Protein AF-A0A3D2L7N0-F1 (afdb_monomer)

Mean predicted aligned error: 8.49 Å

Solvent-accessible surface area (backbone atoms only — not comparable to full-atom values): 4630 Å² total; per-residue (Å²): 134,84,80,76,73,86,60,81,51,66,65,62,52,53,56,47,54,53,51,53,53,50,50,55,49,49,54,53,47,62,75,69,30,80,93,34,67,68,51,49,54,49,51,53,54,52,48,53,50,51,53,51,52,50,51,52,49,51,54,48,44,69,76,52,63,79,75,79,78,64,91,84,62,82,132

Foldseek 3Di:
DPPPPLDPDPVLVVLVVVLVVLVVVLVVLVVVVPVPPVSVVVSVVSVVVSVVSVVVNVVVCVVDPRDDDPPPDDD

pLDDT: mean 83.03, std 13.51, range [41.22, 95.31]

Structure (mmCIF, N/CA/C/O backbone):
data_AF-A0A3D2L7N0-F1
#
_entry.id   AF-A0A3D2L7N0-F1
#
loop_
_atom_site.group_PDB
_atom_site.id
_atom_site.type_symbol
_atom_site.label_atom_id
_atom_site.label_alt_id
_atom_site.label_comp_id
_atom_site.label_asym_id
_atom_site.label_entity_id
_atom_site.label_seq_id
_atom_site.pdbx_PDB_ins_code
_atom_site.Cartn_x
_atom_site.Cartn_y
_atom_site.Cartn_z
_atom_site.occupancy
_atom_site.B_iso_or_equiv
_atom_site.auth_seq_id
_atom_site.auth_comp_id
_atom_site.auth_asym_id
_atom_site.auth_atom_id
_atom_site.pdbx_PDB_model_num
ATOM 1 N N . MET A 1 1 ? -27.990 5.756 24.932 1.00 42.25 1 MET A N 1
ATOM 2 C CA . MET A 1 1 ? -27.800 4.965 23.701 1.00 42.25 1 MET A CA 1
ATOM 3 C C . MET A 1 1 ? -26.394 5.269 23.193 1.00 42.25 1 MET A C 1
ATOM 5 O O . MET A 1 1 ? -26.193 6.303 22.575 1.00 42.25 1 MET A O 1
ATOM 9 N N . LYS A 1 2 ? -25.387 4.486 23.606 1.00 41.22 2 LYS A N 1
ATOM 10 C CA . LYS A 1 2 ? -24.018 4.660 23.104 1.00 41.22 2 LYS A CA 1
ATOM 11 C C . LYS A 1 2 ? -24.014 4.049 21.713 1.00 41.22 2 LYS A C 1
ATOM 13 O O . LYS A 1 2 ? -24.118 2.835 21.587 1.00 41.22 2 LYS A O 1
ATOM 18 N N . THR A 1 3 ? -24.023 4.882 20.682 1.00 42.84 3 THR A N 1
ATOM 19 C CA . THR A 1 3 ? -23.791 4.418 19.318 1.00 42.84 3 THR A CA 1
ATOM 20 C C . THR A 1 3 ? -22.332 3.992 19.255 1.00 42.84 3 THR A C 1
ATOM 22 O O . THR A 1 3 ? -21.459 4.794 18.930 1.00 42.84 3 THR A O 1
ATOM 25 N N . GLU A 1 4 ? -22.060 2.750 19.645 1.00 49.22 4 GLU A N 1
ATOM 26 C CA . GLU A 1 4 ? -20.814 2.060 19.339 1.00 49.22 4 GLU A CA 1
ATOM 27 C C . GLU A 1 4 ? -20.785 1.906 17.817 1.00 49.22 4 GLU A C 1
ATOM 29 O O . GLU A 1 4 ? -21.167 0.884 17.250 1.00 49.22 4 GLU A O 1
ATOM 34 N N . THR A 1 5 ? -20.418 2.980 17.115 1.00 53.53 5 THR A N 1
ATOM 35 C CA . THR A 1 5 ? -20.042 2.894 15.714 1.00 53.53 5 THR A CA 1
ATOM 36 C C . THR A 1 5 ? -18.780 2.056 15.686 1.00 53.53 5 THR A C 1
ATOM 38 O O . THR A 1 5 ? -17.674 2.577 15.815 1.00 53.53 5 THR A O 1
ATOM 41 N N . SER A 1 6 ? -18.983 0.748 15.559 1.00 57.31 6 SER A N 1
ATOM 42 C CA . SER A 1 6 ? -18.028 -0.281 15.176 1.00 57.31 6 SER A CA 1
ATOM 43 C C . SER A 1 6 ? -17.449 0.105 13.809 1.00 57.31 6 SER A C 1
ATOM 45 O O . SER A 1 6 ? -17.825 -0.401 12.751 1.00 57.31 6 SER A O 1
ATOM 47 N N . ARG A 1 7 ? -16.608 1.135 13.811 1.00 63.84 7 ARG A N 1
ATOM 48 C CA . ARG A 1 7 ? -16.065 1.766 12.621 1.00 63.84 7 ARG A CA 1
ATOM 49 C C . ARG A 1 7 ? -14.600 1.397 12.568 1.00 63.84 7 ARG A C 1
ATOM 51 O O . ARG A 1 7 ? -13.881 1.535 13.556 1.00 63.84 7 ARG A O 1
ATOM 58 N N . TYR A 1 8 ? -14.165 0.922 11.407 1.00 68.06 8 TYR A N 1
ATOM 59 C CA . TYR A 1 8 ? -12.749 0.703 11.154 1.00 68.06 8 TYR A CA 1
ATOM 60 C C . TYR A 1 8 ? -11.953 1.950 11.541 1.00 68.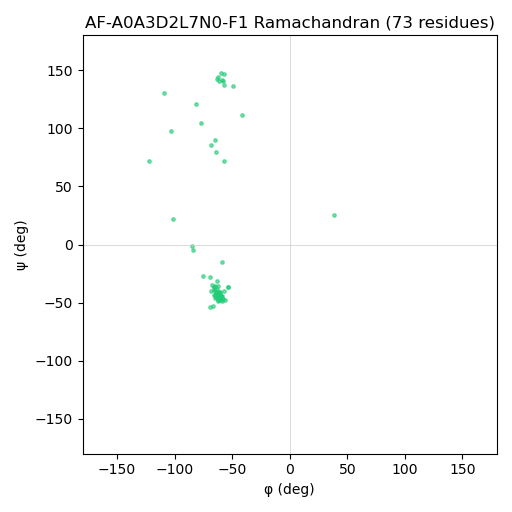06 8 TYR A C 1
ATOM 62 O O . TYR A 1 8 ? -12.358 3.075 11.233 1.00 68.06 8 TYR A O 1
ATOM 70 N N . THR A 1 9 ? -10.821 1.746 12.214 1.00 78.44 9 THR A N 1
ATOM 71 C CA . THR A 1 9 ? -9.955 2.861 12.588 1.00 78.44 9 THR A CA 1
ATOM 72 C C . THR A 1 9 ? -9.511 3.596 11.326 1.00 78.44 9 THR A C 1
ATOM 74 O O . THR A 1 9 ? -9.215 2.976 10.301 1.00 78.44 9 THR A O 1
ATOM 77 N N . ILE A 1 10 ? -9.441 4.928 11.391 1.00 82.56 10 ILE A N 1
ATOM 78 C CA . ILE A 1 10 ? -8.968 5.753 10.267 1.00 82.56 10 ILE A CA 1
ATOM 79 C C . ILE A 1 10 ? -7.586 5.265 9.803 1.00 82.56 10 ILE A C 1
ATOM 81 O O . ILE A 1 10 ? -7.336 5.176 8.607 1.00 82.56 10 ILE A O 1
ATOM 85 N N . VAL A 1 11 ? -6.737 4.828 10.741 1.00 82.12 11 VAL A N 1
ATOM 86 C CA . VAL A 1 11 ? -5.434 4.205 10.462 1.00 82.12 11 VAL A CA 1
ATOM 87 C C . VAL A 1 11 ? -5.566 2.977 9.554 1.00 82.12 11 VAL A C 1
ATOM 89 O O . VAL A 1 11 ? -4.856 2.877 8.556 1.00 82.12 11 VAL A O 1
ATOM 92 N N . ALA A 1 12 ? -6.494 2.059 9.844 1.00 82.94 12 ALA A N 1
ATOM 93 C CA . ALA A 1 12 ? -6.698 0.857 9.036 1.00 82.94 12 ALA A CA 1
ATOM 94 C C . ALA A 1 12 ? -7.185 1.174 7.611 1.00 82.94 12 ALA A C 1
ATOM 96 O O . ALA A 1 12 ? -6.789 0.487 6.659 1.00 82.94 12 ALA A O 1
ATOM 97 N N . ILE A 1 13 ? -8.022 2.208 7.471 1.00 87.00 13 ILE A N 1
ATOM 98 C CA . ILE A 1 13 ? -8.548 2.691 6.188 1.00 87.00 13 ILE A CA 1
ATOM 99 C C . ILE A 1 13 ? -7.419 3.327 5.374 1.00 87.00 13 ILE A C 1
ATOM 101 O O . ILE A 1 13 ? -7.161 2.895 4.252 1.00 87.00 13 ILE A O 1
ATOM 105 N N . THR A 1 14 ? -6.694 4.290 5.946 1.00 89.31 14 THR A N 1
ATOM 106 C CA . THR A 1 14 ? -5.581 4.972 5.273 1.00 89.31 14 THR A CA 1
ATOM 107 C C . THR A 1 14 ? -4.506 3.981 4.844 1.00 89.31 14 THR A C 1
ATOM 109 O O . THR A 1 14 ? -4.091 3.986 3.688 1.00 89.31 14 THR A O 1
ATOM 112 N N . LEU A 1 15 ? -4.109 3.063 5.731 1.00 88.31 15 LEU A N 1
ATOM 113 C CA . LEU A 1 15 ? -3.097 2.057 5.415 1.00 88.31 15 LEU A CA 1
ATOM 114 C C . LEU A 1 15 ? -3.553 1.123 4.283 1.00 88.31 15 LEU A C 1
ATOM 116 O O . LEU A 1 15 ? -2.733 0.677 3.489 1.00 88.31 15 LEU A O 1
ATOM 120 N N . HIS A 1 16 ? -4.858 0.853 4.163 1.00 87.81 16 HIS A N 1
ATOM 121 C CA . HIS A 1 16 ? -5.386 0.056 3.054 1.00 87.81 16 HIS A CA 1
ATOM 122 C C . HIS A 1 16 ? -5.227 0.773 1.718 1.00 87.81 16 HIS A C 1
ATOM 124 O O . HIS A 1 16 ? -4.663 0.212 0.782 1.00 87.81 16 HIS A O 1
ATOM 130 N N . TRP A 1 17 ? -5.713 2.013 1.654 1.00 93.06 17 TRP A N 1
ATOM 131 C CA . TRP A 1 17 ? -5.725 2.801 0.428 1.00 93.06 17 TRP A CA 1
ATOM 132 C C . TRP A 1 17 ? -4.318 3.142 -0.052 1.00 93.06 17 TRP A C 1
ATOM 134 O O . TRP A 1 17 ? -4.065 3.086 -1.251 1.00 93.06 17 TRP A O 1
ATOM 144 N N . VAL A 1 18 ? -3.384 3.400 0.869 1.00 92.88 18 VAL A N 1
ATOM 145 C CA . VAL A 1 18 ? -1.967 3.590 0.530 1.00 92.88 18 VAL A CA 1
ATOM 146 C C . VAL A 1 18 ? -1.393 2.338 -0.133 1.00 92.88 18 VAL A C 1
ATOM 148 O O . VAL A 1 18 ? -0.782 2.443 -1.193 1.00 92.88 18 VAL A O 1
ATOM 151 N N . MET A 1 19 ? -1.623 1.146 0.432 1.00 93.06 19 MET A N 1
ATOM 152 C CA . MET A 1 19 ? -1.146 -0.091 -0.197 1.00 93.06 19 MET A CA 1
ATOM 153 C C . MET A 1 19 ? -1.819 -0.359 -1.543 1.00 93.06 19 MET A C 1
ATOM 155 O O . MET A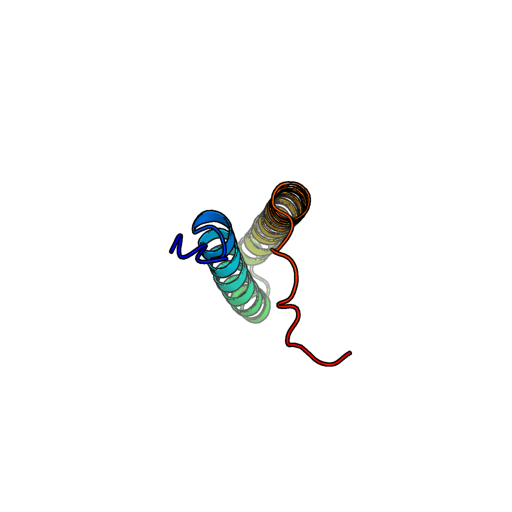 1 19 ? -1.142 -0.792 -2.468 1.00 93.06 19 MET A O 1
ATOM 159 N N . ALA A 1 20 ? -3.120 -0.083 -1.673 1.00 94.00 20 ALA A N 1
ATOM 160 C CA . ALA A 1 20 ? -3.839 -0.241 -2.935 1.00 94.00 20 ALA A CA 1
ATOM 161 C C . ALA A 1 20 ? -3.273 0.681 -4.030 1.00 94.00 20 ALA A C 1
ATOM 163 O O . ALA A 1 20 ? -2.995 0.221 -5.135 1.00 94.00 20 ALA A O 1
ATOM 164 N N . ALA A 1 21 ? -3.031 1.956 -3.713 1.00 94.75 21 ALA A N 1
ATOM 165 C CA . ALA A 1 21 ? -2.419 2.908 -4.636 1.00 94.75 21 ALA A CA 1
ATOM 166 C C . ALA A 1 21 ? -0.994 2.489 -5.033 1.00 94.75 21 ALA A C 1
ATOM 168 O O . ALA A 1 21 ? -0.649 2.516 -6.214 1.00 94.75 21 ALA A O 1
ATOM 169 N N . LEU A 1 22 ? -0.186 2.041 -4.064 1.00 92.62 22 LEU A N 1
ATOM 170 C CA . LEU A 1 22 ? 1.158 1.521 -4.322 1.00 92.62 22 LEU A CA 1
ATOM 171 C C . LEU A 1 22 ? 1.129 0.277 -5.211 1.00 92.62 22 LEU A C 1
ATOM 173 O O . LEU A 1 22 ? 1.937 0.190 -6.126 1.00 92.62 22 LEU A O 1
ATOM 177 N N . LEU A 1 23 ? 0.194 -0.653 -4.990 1.00 94.00 23 LEU A N 1
ATOM 178 C CA . LEU A 1 23 ? 0.006 -1.844 -5.825 1.00 94.00 23 LEU A CA 1
ATOM 179 C C . LEU A 1 23 ? -0.342 -1.484 -7.271 1.00 94.00 23 LEU A C 1
ATOM 181 O O . LEU A 1 23 ? 0.263 -2.025 -8.192 1.00 94.00 23 LEU A O 1
ATOM 185 N N . LEU A 1 24 ? -1.271 -0.546 -7.480 1.00 95.31 24 LEU A N 1
ATOM 186 C CA . LEU A 1 24 ? -1.624 -0.065 -8.819 1.00 95.31 24 LEU A CA 1
ATOM 187 C C . LEU A 1 24 ? -0.428 0.589 -9.520 1.00 95.31 24 LEU A C 1
ATOM 189 O O . LEU A 1 24 ? -0.169 0.307 -10.690 1.00 95.31 24 LEU A O 1
ATOM 193 N N . PHE A 1 25 ? 0.339 1.407 -8.795 1.00 93.19 25 PHE A N 1
ATOM 194 C CA . PHE A 1 25 ? 1.584 1.978 -9.307 1.00 93.19 25 PHE A CA 1
ATOM 195 C C . PHE A 1 25 ? 2.600 0.889 -9.678 1.00 93.19 25 PHE A C 1
ATOM 197 O O . PHE A 1 25 ? 3.240 0.973 -10.721 1.00 93.19 25 PHE A O 1
ATOM 204 N N . MET A 1 26 ? 2.713 -0.158 -8.860 1.00 93.25 26 MET A N 1
ATOM 205 C CA . MET A 1 26 ? 3.603 -1.301 -9.076 1.00 93.25 26 MET A CA 1
ATOM 206 C C . MET A 1 26 ? 3.250 -2.084 -10.348 1.00 93.25 26 MET A C 1
ATOM 208 O O . MET A 1 26 ? 4.143 -2.429 -11.120 1.00 93.25 26 MET A O 1
ATOM 212 N N . ILE A 1 27 ? 1.953 -2.305 -10.598 1.00 93.25 27 ILE A N 1
ATOM 213 C CA . ILE A 1 27 ? 1.447 -2.939 -11.826 1.00 93.25 27 ILE A CA 1
ATOM 214 C C . ILE A 1 27 ? 1.800 -2.086 -13.045 1.00 93.25 27 ILE A C 1
ATOM 216 O O . ILE A 1 27 ? 2.351 -2.600 -14.017 1.00 93.25 27 ILE A O 1
ATOM 220 N N . TRP A 1 28 ? 1.531 -0.778 -12.984 1.00 93.25 28 TRP A N 1
ATOM 221 C CA . TRP A 1 28 ? 1.886 0.147 -14.061 1.00 93.25 28 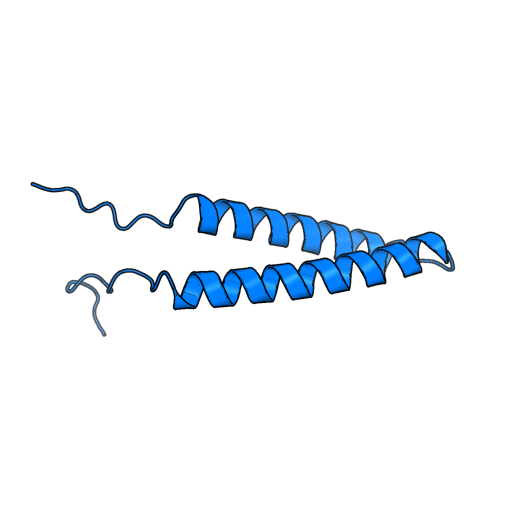TRP A CA 1
ATOM 222 C C . TRP A 1 28 ? 3.398 0.164 -14.322 1.00 93.25 28 TRP A C 1
ATOM 224 O O . TRP A 1 28 ? 3.826 0.081 -15.474 1.00 93.25 28 TRP A O 1
ATOM 234 N N . LEU A 1 29 ? 4.210 0.213 -13.262 1.00 91.19 29 LEU A N 1
ATOM 235 C CA . LEU A 1 29 ? 5.667 0.223 -13.352 1.00 91.19 29 LEU A CA 1
ATOM 236 C C . LEU A 1 29 ? 6.206 -1.078 -13.959 1.00 91.19 29 LEU A C 1
ATOM 238 O O . LEU A 1 29 ? 7.090 -1.020 -14.807 1.00 91.19 29 LEU A O 1
ATOM 242 N N . GLY A 1 30 ? 5.654 -2.229 -13.561 1.00 88.75 30 GLY A N 1
ATOM 243 C CA . GLY A 1 30 ? 6.016 -3.538 -14.108 1.00 88.75 30 GLY A CA 1
ATOM 244 C C . GLY A 1 30 ? 5.687 -3.668 -15.595 1.00 88.75 30 GLY A C 1
ATOM 245 O O . GLY A 1 30 ? 6.490 -4.202 -16.353 1.00 88.75 30 GLY A O 1
ATOM 246 N N . TRP A 1 31 ? 4.555 -3.112 -16.036 1.00 90.50 31 TRP A N 1
ATOM 247 C CA . TRP A 1 31 ? 4.179 -3.099 -17.455 1.00 90.50 31 TRP A CA 1
ATOM 248 C C . TRP A 1 31 ? 5.061 -2.186 -18.311 1.00 90.50 31 TRP A C 1
ATOM 250 O O . TRP A 1 31 ? 5.221 -2.423 -19.501 1.00 90.50 31 TRP A O 1
ATOM 260 N N . ASN A 1 32 ? 5.621 -1.133 -17.711 1.00 88.00 32 ASN A N 1
ATOM 261 C CA . ASN A 1 32 ? 6.472 -0.149 -18.381 1.00 88.00 32 ASN A CA 1
ATOM 262 C C . ASN A 1 32 ? 7.968 -0.395 -18.104 1.00 88.00 32 ASN A C 1
ATOM 264 O O . ASN A 1 32 ? 8.770 0.537 -18.179 1.00 88.00 32 ASN A O 1
ATOM 268 N N . MET A 1 33 ? 8.365 -1.613 -17.729 1.00 84.69 33 MET A N 1
ATOM 269 C CA . MET A 1 33 ? 9.721 -1.902 -17.248 1.00 84.69 33 MET A CA 1
ATOM 270 C C . MET A 1 33 ? 10.756 -2.170 -18.360 1.00 84.69 33 MET A C 1
ATOM 272 O O . MET A 1 33 ? 11.919 -2.369 -18.022 1.00 84.69 33 MET A O 1
ATOM 276 N N . ASP A 1 34 ? 10.366 -2.151 -19.642 1.00 83.19 34 ASP A N 1
ATOM 277 C CA . ASP A 1 34 ? 11.217 -2.513 -20.796 1.00 83.19 34 ASP A CA 1
ATOM 278 C C . ASP A 1 34 ? 12.653 -1.970 -20.696 1.00 83.19 34 ASP A C 1
ATOM 280 O O . ASP A 1 34 ? 12.867 -0.754 -20.733 1.00 83.19 34 ASP A O 1
ATOM 284 N N . ASP A 1 35 ? 13.602 -2.903 -20.514 1.00 80.00 35 ASP A N 1
ATOM 285 C CA . ASP A 1 35 ? 15.066 -2.760 -20.403 1.00 80.00 35 ASP A CA 1
ATOM 286 C C . ASP A 1 35 ? 15.584 -1.536 -19.626 1.00 80.00 35 ASP A C 1
ATOM 288 O O . ASP A 1 35 ? 16.709 -1.065 -19.808 1.00 80.00 35 ASP A O 1
ATOM 292 N N . ASN A 1 36 ? 14.773 -1.015 -18.706 1.00 87.50 36 ASN A N 1
ATOM 293 C CA . ASN A 1 36 ? 15.107 0.164 -17.932 1.00 87.50 36 ASN A CA 1
ATOM 294 C C . ASN A 1 36 ? 15.539 -0.245 -16.523 1.00 87.50 36 ASN A C 1
ATOM 296 O O . ASN A 1 36 ? 14.713 -0.431 -15.626 1.00 87.50 36 ASN A O 1
ATOM 300 N N . GLU A 1 37 ? 16.855 -0.321 -16.320 1.00 88.38 37 GLU A N 1
ATOM 301 C CA . GLU A 1 37 ? 17.467 -0.696 -15.040 1.00 88.38 37 GLU A CA 1
ATOM 302 C C . GLU A 1 37 ? 16.958 0.168 -13.872 1.00 88.38 37 GLU A C 1
ATOM 304 O O . GLU A 1 37 ? 16.698 -0.339 -12.782 1.00 88.38 37 GLU A O 1
ATOM 309 N N . VAL A 1 38 ? 16.712 1.467 -14.092 1.00 89.31 38 VAL A N 1
ATOM 310 C CA . VAL A 1 38 ? 16.176 2.358 -13.047 1.00 89.31 38 VAL A CA 1
ATOM 311 C C . VAL A 1 38 ? 14.772 1.925 -12.626 1.00 89.31 38 VAL A C 1
ATOM 313 O O . VAL A 1 38 ? 14.480 1.847 -11.431 1.00 89.31 38 VAL A O 1
ATOM 316 N N . ARG A 1 39 ? 13.897 1.602 -13.586 1.00 88.44 39 ARG A N 1
ATOM 317 C CA . ARG A 1 39 ? 12.536 1.121 -13.294 1.00 88.44 39 ARG A CA 1
ATOM 318 C C . ARG A 1 39 ? 12.559 -0.240 -12.604 1.00 88.44 39 ARG A C 1
ATOM 320 O O . ARG A 1 39 ? 11.768 -0.451 -11.688 1.00 88.44 39 ARG A O 1
ATOM 327 N N . PHE A 1 40 ? 13.493 -1.117 -12.967 1.00 90.31 40 PHE A N 1
ATOM 328 C CA . PHE A 1 40 ? 13.678 -2.412 -12.311 1.00 90.31 40 PHE A CA 1
ATOM 329 C C . PHE A 1 40 ? 14.103 -2.274 -10.840 1.00 90.31 40 PHE A C 1
ATOM 331 O O . PHE A 1 40 ? 13.526 -2.913 -9.954 1.00 90.31 40 PHE A O 1
ATOM 338 N N . GLN A 1 41 ? 15.059 -1.389 -10.547 1.00 91.31 41 GLN A N 1
ATOM 339 C CA . GLN A 1 41 ? 15.481 -1.097 -9.172 1.00 91.31 41 GLN A CA 1
ATOM 340 C C . GLN A 1 41 ? 14.356 -0.433 -8.355 1.00 91.31 41 GLN A C 1
ATOM 342 O O . GLN A 1 41 ? 14.126 -0.784 -7.190 1.00 91.31 41 GLN A O 1
ATOM 347 N N . LEU A 1 42 ? 13.586 0.473 -8.970 1.00 91.38 42 LEU A N 1
ATOM 348 C CA . LEU A 1 42 ? 12.395 1.061 -8.347 1.00 91.38 42 LEU A CA 1
ATOM 349 C C . LEU A 1 42 ? 11.322 0.005 -8.051 1.00 91.38 42 LEU A C 1
ATOM 351 O O . LEU A 1 42 ? 10.760 -0.004 -6.959 1.00 91.38 42 LEU A O 1
ATOM 355 N N . HIS A 1 43 ? 11.077 -0.930 -8.969 1.00 92.50 43 HIS A N 1
ATOM 356 C CA . HIS A 1 43 ? 10.104 -2.004 -8.774 1.00 92.50 43 HIS A CA 1
ATOM 357 C C . HIS A 1 43 ? 10.471 -2.891 -7.577 1.00 92.50 43 HIS A C 1
ATOM 359 O O . HIS A 1 43 ? 9.628 -3.152 -6.718 1.00 92.50 43 HIS A O 1
ATOM 365 N N . LYS A 1 44 ? 11.743 -3.295 -7.454 1.00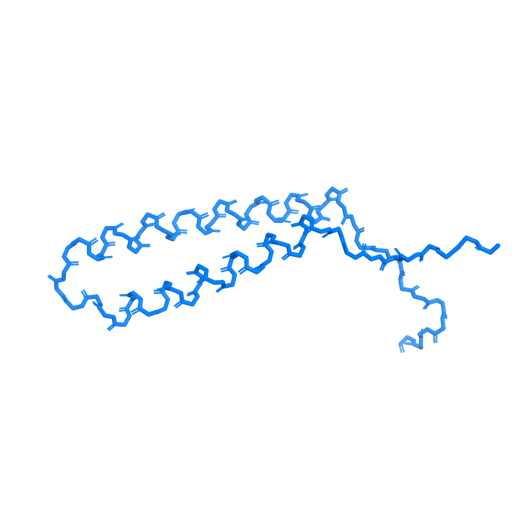 91.44 44 LYS A N 1
ATOM 366 C CA . LYS A 1 44 ? 12.216 -4.084 -6.303 1.00 91.44 44 LYS A CA 1
ATOM 367 C C . LYS A 1 44 ? 12.084 -3.336 -4.980 1.00 91.44 44 LYS A C 1
ATOM 369 O O . LYS A 1 44 ? 11.572 -3.896 -4.013 1.00 91.44 44 LYS A O 1
ATOM 374 N N . SER A 1 45 ? 12.533 -2.082 -4.926 1.00 93.38 45 SER A N 1
ATOM 375 C CA . SER A 1 45 ? 12.492 -1.288 -3.690 1.00 93.38 45 SER A CA 1
ATOM 376 C C . SER A 1 45 ? 11.057 -1.021 -3.223 1.00 93.38 45 SER A C 1
ATOM 378 O O . SER A 1 45 ? 10.750 -1.215 -2.045 1.00 93.38 45 SER A O 1
ATOM 380 N N . ILE A 1 46 ? 10.149 -0.683 -4.144 1.00 93.38 46 ILE A N 1
ATOM 381 C CA . ILE A 1 46 ? 8.720 -0.506 -3.843 1.00 93.38 46 ILE A CA 1
ATOM 382 C C . ILE A 1 46 ? 8.062 -1.837 -3.467 1.00 93.38 46 ILE A C 1
ATOM 384 O O . ILE A 1 46 ? 7.212 -1.868 -2.578 1.00 93.38 46 ILE A O 1
ATOM 388 N N . GLY A 1 47 ? 8.479 -2.950 -4.074 1.00 92.88 47 GLY A N 1
ATOM 389 C CA . GLY A 1 47 ? 8.023 -4.284 -3.685 1.00 92.88 47 GLY A CA 1
ATOM 390 C C . GLY A 1 47 ? 8.380 -4.632 -2.243 1.00 92.88 47 GLY A C 1
ATOM 391 O O . GLY A 1 47 ? 7.521 -5.077 -1.485 1.00 92.88 47 GLY A O 1
ATOM 392 N N . ILE A 1 48 ? 9.616 -4.352 -1.827 1.00 95.12 48 ILE A N 1
ATOM 393 C CA . ILE A 1 48 ? 10.054 -4.547 -0.437 1.00 95.12 48 ILE A CA 1
ATOM 394 C C . ILE A 1 48 ? 9.274 -3.630 0.516 1.00 95.12 48 ILE A C 1
ATOM 396 O O . ILE A 1 48 ? 8.834 -4.077 1.576 1.00 95.12 48 ILE A O 1
ATOM 400 N N . LEU A 1 49 ? 9.032 -2.372 0.130 1.00 94.62 49 LEU A N 1
ATOM 401 C CA . LEU A 1 49 ? 8.195 -1.455 0.907 1.00 94.62 49 LEU A CA 1
ATOM 402 C C . LEU A 1 49 ? 6.767 -1.999 1.085 1.00 94.62 49 LEU A C 1
ATOM 404 O O . LEU A 1 49 ? 6.240 -1.976 2.197 1.00 94.62 49 LEU A O 1
ATOM 408 N N . LEU A 1 50 ? 6.152 -2.527 0.022 1.00 93.94 50 LEU A N 1
ATOM 409 C CA . LEU A 1 50 ? 4.827 -3.154 0.084 1.00 93.94 50 LEU A CA 1
ATOM 410 C C . LEU A 1 50 ? 4.804 -4.370 1.016 1.00 93.94 50 LEU A C 1
ATOM 412 O O . LEU A 1 50 ? 3.856 -4.518 1.789 1.00 93.94 50 LEU A O 1
ATOM 416 N N . LEU A 1 51 ? 5.842 -5.213 0.998 1.00 94.19 51 LEU A N 1
ATOM 417 C CA . LEU A 1 51 ? 5.968 -6.327 1.946 1.00 94.19 51 LEU A CA 1
ATOM 418 C C . LEU A 1 51 ? 5.985 -5.822 3.395 1.00 94.19 51 LEU A C 1
ATOM 420 O O . LEU A 1 51 ? 5.261 -6.348 4.244 1.00 94.19 51 LEU A O 1
ATOM 424 N N . PHE A 1 52 ? 6.744 -4.760 3.673 1.00 95.19 52 PHE A N 1
ATOM 425 C CA . PHE A 1 52 ? 6.822 -4.167 5.008 1.00 95.19 52 PHE A CA 1
ATOM 426 C C . PHE A 1 52 ? 5.486 -3.554 5.452 1.00 95.19 52 PHE A C 1
ATOM 428 O O . PHE A 1 52 ? 5.027 -3.792 6.568 1.00 95.19 52 PHE A O 1
ATOM 435 N N . LEU A 1 53 ? 4.802 -2.825 4.564 1.00 92.31 53 LEU A N 1
ATOM 436 C CA . LEU A 1 53 ? 3.464 -2.289 4.833 1.00 92.31 53 LEU A CA 1
ATOM 437 C C . LEU A 1 53 ? 2.439 -3.402 5.079 1.00 92.31 53 LEU A C 1
ATOM 439 O O . LEU A 1 53 ? 1.565 -3.259 5.937 1.00 92.31 53 LEU A O 1
ATOM 443 N N . THR A 1 54 ? 2.571 -4.530 4.380 1.00 91.50 54 THR A N 1
ATOM 444 C CA . THR A 1 54 ? 1.714 -5.705 4.581 1.00 91.50 54 THR A CA 1
ATOM 445 C C . THR A 1 54 ? 1.928 -6.302 5.971 1.00 91.50 54 THR A C 1
ATOM 447 O O . THR A 1 54 ? 0.951 -6.575 6.668 1.00 91.50 54 THR A O 1
ATOM 450 N N . LEU A 1 55 ? 3.178 -6.424 6.429 1.00 93.62 55 LEU A N 1
ATOM 451 C CA . LEU A 1 55 ? 3.503 -6.839 7.800 1.00 93.62 55 LEU A CA 1
ATOM 452 C C . LEU A 1 55 ? 2.891 -5.894 8.838 1.00 93.62 55 LEU A C 1
ATOM 454 O O . LEU A 1 55 ? 2.197 -6.351 9.747 1.00 93.62 55 LEU A O 1
ATOM 458 N N . VAL A 1 56 ? 3.068 -4.580 8.671 1.00 91.50 56 VAL A N 1
ATOM 459 C CA . VAL A 1 56 ? 2.455 -3.571 9.553 1.00 91.50 56 VAL A CA 1
ATOM 460 C C . VAL A 1 56 ? 0.932 -3.718 9.573 1.00 91.50 56 VAL A C 1
ATOM 462 O O . VAL A 1 56 ? 0.319 -3.646 10.638 1.00 91.50 56 VAL A O 1
ATOM 465 N N . ARG A 1 57 ? 0.302 -3.991 8.424 1.00 88.31 57 ARG A N 1
ATOM 466 C CA . ARG A 1 57 ? -1.144 -4.226 8.3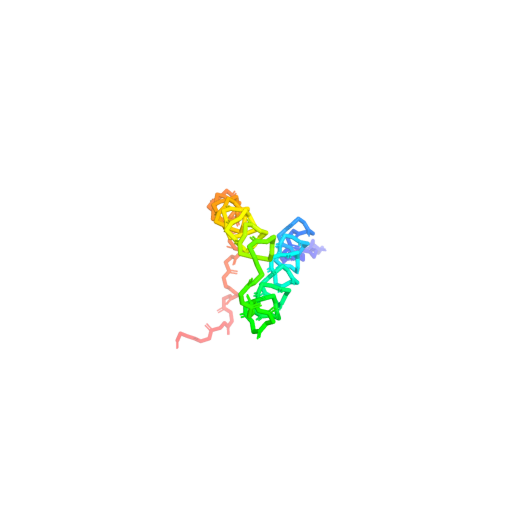38 1.00 88.31 57 ARG A CA 1
ATOM 467 C C . ARG A 1 57 ? -1.584 -5.458 9.116 1.00 88.31 57 ARG A C 1
ATOM 469 O O . ARG A 1 57 ? -2.615 -5.409 9.785 1.00 88.31 57 ARG A O 1
ATOM 476 N N . VAL A 1 58 ? -0.839 -6.555 9.003 1.00 88.25 58 VAL A N 1
ATOM 477 C CA . VAL A 1 58 ? -1.133 -7.807 9.711 1.00 88.25 58 VAL A CA 1
ATOM 478 C C . VAL A 1 58 ? -0.986 -7.601 11.215 1.00 88.25 58 VAL A C 1
ATOM 480 O O . VAL A 1 58 ? -1.900 -7.947 11.957 1.00 88.25 58 VAL A O 1
ATOM 483 N N . ILE A 1 59 ? 0.091 -6.953 11.662 1.00 90.06 59 ILE A N 1
ATOM 484 C CA . ILE A 1 59 ? 0.286 -6.597 13.073 1.00 90.06 59 ILE A CA 1
ATOM 485 C C . ILE A 1 59 ? -0.876 -5.725 13.561 1.00 90.06 59 ILE A C 1
ATOM 487 O O . ILE A 1 59 ? -1.482 -6.022 14.588 1.00 90.06 59 ILE A O 1
ATOM 491 N N . TRP A 1 60 ? -1.264 -4.705 12.789 1.00 87.50 60 TRP A N 1
ATOM 492 C CA . TRP A 1 60 ? -2.393 -3.843 13.136 1.00 87.50 60 TRP A CA 1
ATOM 493 C C . TRP A 1 60 ? -3.710 -4.614 13.247 1.00 87.50 60 TRP A C 1
ATOM 495 O O . TRP A 1 60 ? -4.473 -4.369 14.175 1.00 87.50 60 TRP A O 1
ATOM 505 N N . ARG A 1 61 ? -3.973 -5.553 12.330 1.00 84.81 61 ARG A N 1
ATOM 506 C CA . ARG A 1 61 ? -5.152 -6.437 12.350 1.00 84.81 61 ARG A CA 1
ATOM 507 C C . ARG A 1 61 ? -5.173 -7.317 13.601 1.00 84.81 61 ARG A C 1
ATOM 509 O O . ARG A 1 61 ? -6.237 -7.498 14.178 1.00 84.81 61 ARG A O 1
ATOM 516 N N . VAL A 1 62 ? -4.024 -7.861 14.000 1.00 85.94 62 VAL A N 1
ATOM 517 C CA . VAL A 1 62 ? -3.901 -8.694 15.206 1.00 85.94 62 VAL A CA 1
ATOM 518 C C . VAL A 1 62 ? -4.111 -7.857 16.469 1.00 85.94 62 VAL A C 1
ATOM 520 O O . VAL A 1 62 ? -4.799 -8.298 17.382 1.00 85.94 62 VAL A O 1
ATOM 523 N N . MET A 1 63 ? -3.576 -6.633 16.509 1.00 86.25 63 MET A N 1
ATOM 524 C CA . MET A 1 63 ? -3.741 -5.717 17.646 1.00 86.25 63 MET A CA 1
ATOM 525 C C . MET A 1 63 ? -5.132 -5.070 17.717 1.00 86.25 63 MET A C 1
ATOM 527 O O . MET A 1 63 ? -5.578 -4.700 18.798 1.00 86.25 63 MET A O 1
ATOM 531 N N . ASN A 1 64 ? -5.812 -4.918 16.580 1.00 80.88 64 ASN A N 1
ATOM 532 C CA . ASN A 1 64 ? -7.137 -4.310 16.460 1.00 80.88 64 ASN A CA 1
ATOM 533 C C . ASN A 1 64 ? -8.093 -5.321 15.809 1.00 80.88 64 ASN A C 1
ATOM 535 O O . ASN A 1 64 ? -8.428 -5.171 14.624 1.00 80.88 64 ASN A O 1
ATOM 539 N N . PRO A 1 65 ? -8.489 -6.380 16.541 1.00 74.19 65 PRO A N 1
ATOM 540 C CA . PRO A 1 65 ? -9.413 -7.372 16.023 1.00 74.19 65 PRO A CA 1
ATOM 541 C C . PRO A 1 65 ? -10.728 -6.704 15.600 1.00 74.19 65 PRO A C 1
ATOM 543 O O . PRO A 1 65 ? -11.188 -5.762 16.253 1.00 74.19 65 PRO A O 1
ATOM 546 N N . PRO A 1 66 ? -11.324 -7.152 14.482 1.00 69.25 66 PRO A N 1
ATOM 547 C CA . PRO A 1 66 ? -12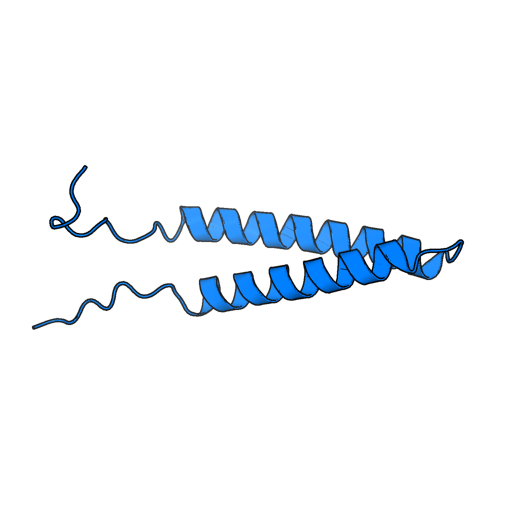.575 -6.594 14.017 1.00 69.25 66 PRO A CA 1
ATOM 548 C C . PRO A 1 66 ? -13.684 -6.838 15.054 1.00 69.25 66 PRO A C 1
ATOM 550 O O . PRO A 1 66 ? -13.694 -7.882 15.711 1.00 69.25 66 PRO A O 1
ATOM 553 N N . PRO A 1 67 ? -14.606 -5.880 15.200 1.00 68.38 67 PRO A N 1
ATOM 554 C CA . PRO A 1 67 ? -15.742 -5.998 16.101 1.00 68.38 67 PRO A CA 1
ATOM 555 C C . PRO A 1 67 ? -16.592 -7.238 15.773 1.00 68.38 67 PRO A C 1
ATOM 557 O O . PRO A 1 67 ? -16.671 -7.632 14.603 1.00 68.38 67 PRO A O 1
ATOM 560 N N . PRO A 1 68 ? -17.193 -7.873 16.797 1.00 70.94 68 PRO A N 1
ATOM 561 C CA . PRO A 1 68 ? -17.990 -9.079 16.622 1.00 70.94 68 PRO A CA 1
ATOM 562 C C . PRO A 1 68 ? -19.171 -8.833 15.678 1.00 70.94 68 PRO A C 1
ATOM 564 O O . PRO A 1 68 ? -19.714 -7.729 15.605 1.00 70.94 68 PRO A O 1
ATOM 567 N N . LEU A 1 69 ? -19.542 -9.879 14.936 1.00 70.06 69 LEU A N 1
ATOM 568 C CA . LEU A 1 69 ? -20.672 -9.843 14.011 1.00 70.06 69 LEU A CA 1
ATOM 569 C C . LEU A 1 69 ? -21.969 -9.559 14.793 1.00 70.06 69 LEU A C 1
ATOM 571 O O . LE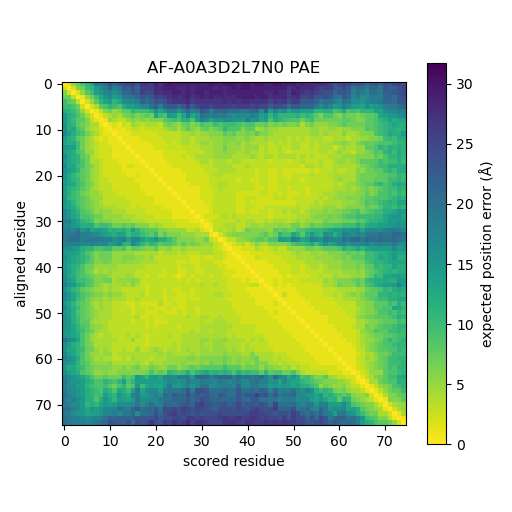U A 1 69 ? -22.119 -10.087 15.897 1.00 70.06 69 LEU A O 1
ATOM 575 N N . PRO A 1 70 ? -22.898 -8.747 14.253 1.00 74.81 70 PRO A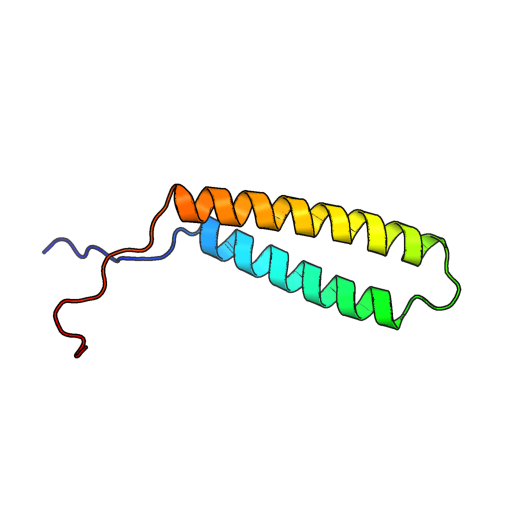 N 1
ATOM 576 C CA . PRO A 1 70 ? -24.192 -8.521 14.891 1.00 74.81 70 PRO A CA 1
ATOM 577 C C . PRO A 1 70 ? -24.934 -9.845 15.105 1.00 74.81 70 PRO A C 1
ATOM 579 O O . PRO A 1 70 ? -24.980 -10.669 14.191 1.00 74.81 70 PRO A O 1
ATOM 582 N N . GLU A 1 71 ? -25.554 -10.018 16.276 1.00 72.88 71 GLU A N 1
ATOM 583 C CA . GLU A 1 71 ? -26.320 -11.225 16.651 1.00 72.88 71 GLU A CA 1
ATOM 584 C C . GLU A 1 71 ? -27.492 -11.528 15.694 1.00 72.88 71 GLU A C 1
ATOM 586 O O . GLU A 1 71 ? -28.027 -12.630 15.687 1.00 72.88 71 GLU A O 1
ATOM 591 N N . GLU A 1 72 ? -27.869 -10.559 14.858 1.00 75.56 72 GLU A N 1
ATOM 592 C CA . GLU A 1 72 ? -28.954 -10.654 13.880 1.00 75.56 72 GLU A CA 1
ATOM 593 C C . GLU A 1 72 ? -28.544 -11.314 12.551 1.00 75.56 72 GLU A C 1
ATOM 595 O O . GLU A 1 72 ? -29.396 -11.522 11.685 1.00 75.56 72 GLU A O 1
ATOM 600 N N . MET A 1 73 ? -27.260 -11.644 12.347 1.00 64.94 73 MET A N 1
ATOM 601 C CA . MET A 1 73 ? -26.836 -12.331 11.124 1.00 64.94 73 MET A CA 1
ATOM 602 C C . MET A 1 73 ? -27.092 -13.845 11.214 1.00 64.94 73 MET A C 1
ATOM 604 O O . MET A 1 73 ? -26.529 -14.495 12.098 1.00 64.94 73 MET A O 1
ATOM 608 N N . PRO A 1 74 ? -27.898 -14.429 10.302 1.00 69.62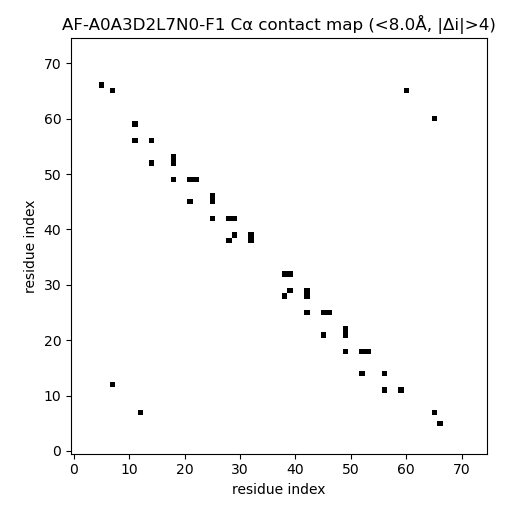 74 PRO A N 1
ATOM 609 C CA . PRO A 1 74 ? -28.067 -15.876 10.237 1.00 69.62 74 PRO A CA 1
ATOM 610 C C . PRO A 1 74 ? -26.730 -16.550 9.895 1.00 69.62 74 PRO A C 1
ATOM 612 O O . PRO A 1 74 ? -25.942 -16.007 9.116 1.00 69.62 74 PRO A O 1
ATOM 615 N N . ALA A 1 75 ? -26.490 -17.707 10.520 1.00 66.56 75 ALA A N 1
ATOM 616 C CA . ALA A 1 75 ? -25.297 -18.534 10.328 1.00 66.56 75 ALA A CA 1
ATOM 617 C C . ALA A 1 75 ? -25.169 -19.081 8.898 1.00 66.56 75 ALA A C 1
ATOM 619 O O . ALA A 1 75 ? -26.220 -19.385 8.284 1.00 66.56 75 ALA A O 1
#

Sequence (75 aa):
MKTETSRYTIVAITLHWVMAALLLFMIWLGWNMDDNEVRFQLHKSIGILLLFLTLVRVIWRVMNPPPPLPEEMPA

Secondary structure (DSSP, 8-state):
---------HHHHHHHHHHHHHHHHHHHHHHT-TT-HHHHHHHHHHHHHHHHHHHHHHHHHHHSPPPPPPTTS--

Radius of gyration: 18.06 Å; Cα contacts (8 Å, |Δi|>4): 23; chains: 1; bounding box: 46×24×44 Å